Protein AF-A0A7W5ZW33-F1 (afdb_monomer)

Foldseek 3Di:
DVVVVVVLVDDQDPVSLVVVLVVQQVVLQVVLVVLCVVPPDVRSVVSSCVSNVVSVVVSVVSNVVNVVNVVVVVVVVVVVVVVPDD

Radius of gyration: 19.69 Å; Cα contacts (8 Å, |Δi|>4): 41; chains: 1; bounding box: 34×35×64 Å

Solvent-accessible surface area (backbone atoms only — not comparable to full-atom values): 4811 Å² total; per-residue (Å²): 114,68,72,63,58,56,51,74,77,53,70,80,46,74,67,53,42,51,52,50,44,48,52,52,45,54,54,35,50,59,56,27,54,48,33,49,70,78,36,74,61,70,65,10,51,51,53,28,51,49,44,53,48,50,45,54,57,50,40,53,54,50,55,49,49,43,51,50,54,52,50,52,55,51,52,56,54,52,59,61,65,68,73,75,78,131

Sequence (86 aa):
MLQKIARLFVIKTRFEAFAIIYALALGCVERGRGYLTEYPGYGGKMLFVAATGAVFIAGAKILDAVRMEQAAAAAAKVTVVGSGGN

Nearest PDB structures (foldseek):
  8gym-assembly1_T7  TM=7.006E-01  e=9.374E+00  Tetrahymena thermophila SB210
  2lm9-assembly1_A  TM=5.160E-01  e=6.503E+00  Blomia tropicalis

pLDDT: mean 85.0, std 11.08, range [50.06, 96.44]

Secondary structure (DSSP, 8-state):
-HHHHHHHT---SHHHHHHHHHHHHHHHHHHHHHHHHHSTTHHHHHHHHHHHHHHHHHHHHHHHHHHHHHHHHHHHHHHHHHTS--

Mean predicted aligned error: 7.87 Å

Structure (mmCIF, N/CA/C/O backbone):
data_AF-A0A7W5ZW33-F1
#
_entry.id   AF-A0A7W5ZW33-F1
#
loop_
_atom_site.group_PDB
_atom_site.id
_atom_site.type_symbol
_atom_site.label_atom_id
_atom_site.label_alt_id
_atom_site.label_comp_id
_atom_site.label_asym_id
_atom_site.label_entity_id
_atom_site.label_seq_id
_atom_site.pdbx_PDB_ins_code
_atom_site.Cartn_x
_atom_site.Cartn_y
_atom_site.Cartn_z
_atom_site.occupancy
_atom_site.B_iso_or_equiv
_atom_site.auth_seq_id
_atom_site.auth_comp_id
_atom_site.auth_asym_id
_atom_site.auth_atom_id
_atom_site.pdbx_PDB_model_num
ATOM 1 N N . MET A 1 1 ? 0.995 18.186 18.594 1.00 67.44 1 MET A N 1
ATOM 2 C CA . MET A 1 1 ? 0.630 18.003 17.164 1.00 67.44 1 MET A CA 1
ATOM 3 C C . MET A 1 1 ? 1.163 16.692 16.580 1.00 67.44 1 MET A C 1
ATOM 5 O O . MET A 1 1 ? 0.406 16.036 15.877 1.00 67.44 1 MET A O 1
ATOM 9 N N . LEU A 1 2 ? 2.380 16.246 16.929 1.00 70.94 2 LEU A N 1
ATOM 10 C CA . LEU A 1 2 ? 2.971 14.980 16.451 1.00 70.94 2 LEU A CA 1
ATOM 11 C C . LEU A 1 2 ? 2.089 13.734 16.677 1.00 70.94 2 LEU A C 1
ATOM 13 O O . LEU A 1 2 ? 1.996 12.884 15.801 1.00 70.94 2 LEU A O 1
ATOM 17 N N . GLN A 1 3 ? 1.359 13.657 17.795 1.00 70.25 3 GLN A N 1
ATOM 18 C CA . GLN A 1 3 ? 0.436 12.543 18.068 1.00 70.25 3 GLN A CA 1
ATOM 19 C C . GLN A 1 3 ? -0.731 12.436 17.067 1.00 70.25 3 GLN A C 1
ATOM 21 O O . GLN A 1 3 ? -1.261 11.350 16.859 1.00 70.25 3 GLN A O 1
ATOM 26 N N . LYS A 1 4 ? -1.139 13.543 16.428 1.00 69.50 4 LYS A N 1
ATOM 27 C CA . LYS A 1 4 ? -2.191 13.524 15.395 1.00 69.50 4 LYS A CA 1
ATOM 28 C C . LYS A 1 4 ? -1.656 12.978 14.069 1.00 69.50 4 LYS A C 1
ATOM 30 O O . LYS A 1 4 ? -2.366 12.242 13.400 1.00 69.50 4 LYS A O 1
ATOM 35 N N . ILE A 1 5 ? -0.397 13.281 13.743 1.00 74.38 5 ILE A N 1
ATOM 36 C CA . ILE A 1 5 ? 0.297 12.746 12.561 1.00 74.38 5 ILE A CA 1
ATOM 37 C C . ILE A 1 5 ? 0.571 11.250 12.747 1.00 74.38 5 ILE A C 1
ATOM 39 O O . ILE A 1 5 ? 0.330 10.465 11.842 1.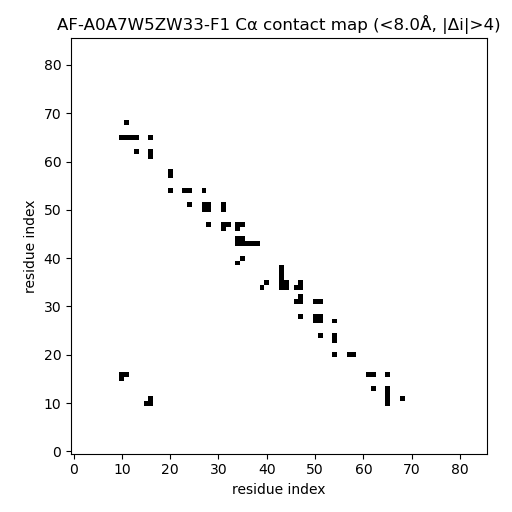00 74.38 5 ILE A O 1
ATOM 43 N N . ALA A 1 6 ? 0.972 10.831 13.950 1.00 69.62 6 ALA A N 1
ATOM 44 C CA . ALA A 1 6 ? 1.172 9.417 14.265 1.00 69.62 6 ALA A CA 1
ATOM 45 C C . ALA A 1 6 ? -0.105 8.577 14.074 1.00 69.62 6 ALA A C 1
ATOM 47 O O . ALA A 1 6 ? -0.026 7.436 13.635 1.00 69.62 6 ALA A O 1
ATOM 48 N N . ARG A 1 7 ? -1.292 9.146 14.336 1.00 68.50 7 ARG A N 1
ATOM 49 C CA . ARG A 1 7 ? -2.578 8.464 14.105 1.00 68.50 7 ARG A CA 1
ATOM 50 C C . ARG A 1 7 ? -2.897 8.233 12.628 1.00 68.50 7 ARG A C 1
ATOM 52 O O . ARG A 1 7 ? -3.647 7.307 12.358 1.00 68.50 7 ARG A O 1
ATOM 59 N N . LEU A 1 8 ? -2.327 9.006 11.698 1.00 71.38 8 LEU A N 1
ATOM 60 C CA . LEU A 1 8 ? -2.465 8.739 10.259 1.00 71.38 8 LEU A CA 1
ATOM 61 C C . LEU A 1 8 ? -1.722 7.464 9.824 1.00 71.38 8 LEU A C 1
ATOM 63 O O . LEU A 1 8 ? -2.083 6.873 8.814 1.00 71.38 8 LEU A O 1
ATOM 67 N N . PHE A 1 9 ? -0.707 7.033 10.580 1.00 72.88 9 PHE A N 1
ATOM 68 C CA . PHE A 1 9 ? 0.054 5.808 10.310 1.00 72.88 9 PHE A CA 1
ATOM 69 C C . PHE A 1 9 ? -0.526 4.567 11.003 1.00 72.88 9 PHE A C 1
ATOM 71 O O . PHE A 1 9 ? 0.069 3.494 10.940 1.00 72.88 9 PHE A O 1
ATOM 78 N N . VAL A 1 10 ? -1.677 4.697 11.668 1.00 80.25 10 VAL A N 1
ATOM 79 C CA . VAL A 1 10 ? -2.379 3.575 12.295 1.00 80.25 10 VAL A CA 1
ATOM 80 C C . VAL A 1 10 ? -3.623 3.269 11.474 1.00 80.25 10 VAL A C 1
ATOM 82 O O . VAL A 1 10 ? -4.535 4.086 11.409 1.00 80.25 10 VAL A O 1
ATOM 85 N N . ILE A 1 11 ? -3.665 2.085 10.871 1.00 83.81 11 ILE A N 1
ATOM 86 C CA . ILE A 1 11 ? -4.785 1.636 10.044 1.00 83.81 11 ILE A CA 1
ATOM 87 C C . ILE A 1 11 ? -5.755 0.874 10.944 1.00 83.81 11 ILE A C 1
ATOM 89 O O . ILE A 1 11 ? -5.453 -0.239 11.345 1.00 83.81 11 ILE A O 1
ATOM 93 N N . LYS A 1 12 ? -6.917 1.452 11.266 1.00 80.06 12 LYS A N 1
ATOM 94 C CA . LYS A 1 12 ? -7.942 0.782 12.095 1.00 80.06 12 LYS A CA 1
ATOM 95 C C . LYS A 1 12 ? -9.168 0.372 11.300 1.00 80.06 12 LYS A C 1
ATOM 97 O O . LYS A 1 12 ? -9.901 -0.542 11.683 1.00 80.06 12 LYS A O 1
ATOM 102 N N . THR A 1 13 ? -9.447 1.093 10.220 1.00 87.62 13 THR A N 1
ATOM 103 C CA . THR A 1 13 ? -10.673 0.913 9.442 1.00 87.62 13 THR A CA 1
ATOM 104 C C . THR A 1 13 ? -10.380 0.452 8.022 1.00 87.62 13 THR A C 1
ATOM 106 O O . THR A 1 13 ? -9.318 0.709 7.457 1.00 87.62 13 THR A O 1
ATOM 109 N N . ARG A 1 14 ? -11.370 -0.202 7.402 1.00 86.75 14 ARG A N 1
ATOM 110 C CA . ARG A 1 14 ? -11.279 -0.597 5.988 1.00 86.75 14 ARG A CA 1
ATOM 111 C C . ARG A 1 14 ? -11.142 0.622 5.074 1.00 86.75 14 ARG A C 1
ATOM 113 O O . ARG A 1 14 ? -10.446 0.548 4.074 1.00 86.75 14 ARG A O 1
ATO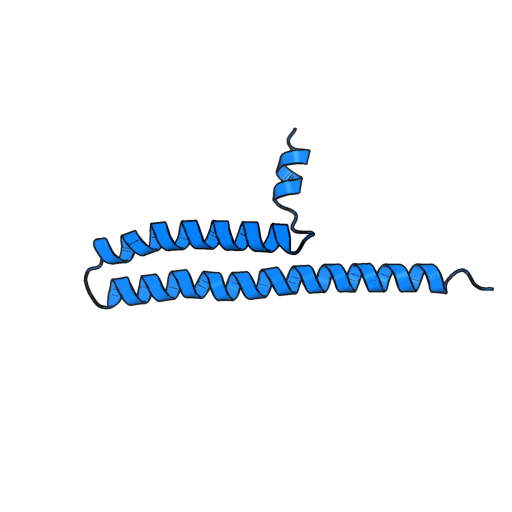M 120 N N . PHE A 1 15 ? -11.760 1.747 5.436 1.00 87.06 15 PHE A N 1
ATOM 121 C CA . PHE A 1 15 ? -11.658 2.988 4.671 1.00 87.06 15 PHE A CA 1
ATOM 122 C C . PHE A 1 15 ? -10.229 3.550 4.669 1.00 87.06 15 PHE A C 1
ATOM 124 O O . PHE A 1 15 ? -9.710 3.881 3.608 1.00 87.06 15 PHE A O 1
ATOM 131 N N . GLU A 1 16 ? -9.564 3.587 5.830 1.00 89.25 16 GLU A N 1
ATOM 132 C CA . GLU A 1 16 ? -8.152 3.992 5.929 1.00 89.25 16 GLU A CA 1
ATOM 133 C C . GLU A 1 16 ? -7.241 3.056 5.127 1.00 89.25 16 GLU A C 1
ATOM 135 O O . GLU A 1 16 ? -6.361 3.525 4.408 1.00 89.25 16 GLU A O 1
ATOM 140 N N . ALA A 1 17 ? -7.495 1.744 5.177 1.00 92.00 17 ALA A N 1
ATOM 141 C CA . ALA A 1 17 ? -6.779 0.777 4.350 1.00 92.00 17 ALA A CA 1
ATOM 142 C C . ALA A 1 17 ? -6.930 1.076 2.851 1.00 92.00 17 ALA A C 1
ATOM 144 O O . ALA A 1 17 ? -5.929 1.140 2.140 1.00 92.00 17 ALA A O 1
ATOM 145 N N . PHE A 1 18 ? -8.152 1.320 2.365 1.00 92.25 18 PHE A N 1
ATOM 146 C CA . PHE A 1 18 ? -8.375 1.685 0.963 1.00 92.25 18 PHE A CA 1
ATOM 147 C C . PHE A 1 18 ? -7.719 3.018 0.589 1.00 92.25 18 PHE A C 1
ATOM 149 O O . PHE A 1 18 ? -7.159 3.120 -0.500 1.00 92.25 18 PHE A O 1
ATOM 156 N N . ALA A 1 19 ? -7.719 4.009 1.484 1.00 92.62 19 ALA A N 1
ATOM 157 C CA . ALA A 1 19 ? -7.039 5.283 1.255 1.00 92.62 19 ALA A CA 1
ATOM 158 C C . ALA A 1 19 ? -5.516 5.104 1.099 1.00 92.62 19 ALA A C 1
ATOM 160 O O . ALA A 1 19 ? -4.916 5.694 0.201 1.00 92.62 19 ALA A O 1
ATOM 161 N N . ILE A 1 20 ? -4.896 4.247 1.918 1.00 92.38 20 ILE A N 1
ATOM 162 C CA . ILE A 1 20 ? -3.465 3.922 1.812 1.00 92.38 20 ILE A CA 1
ATOM 163 C C . ILE A 1 20 ? -3.181 3.154 0.516 1.00 92.38 20 ILE A C 1
ATOM 165 O O . ILE A 1 20 ? -2.260 3.512 -0.213 1.00 92.38 20 ILE A O 1
ATOM 169 N N . ILE A 1 21 ? -3.979 2.131 0.192 1.00 94.56 21 ILE A N 1
ATOM 170 C CA . ILE A 1 21 ? -3.825 1.354 -1.050 1.00 94.56 21 ILE A CA 1
ATOM 171 C C . ILE A 1 21 ? -3.943 2.273 -2.272 1.00 94.56 21 ILE A C 1
ATOM 173 O O . ILE A 1 21 ? -3.144 2.167 -3.201 1.00 94.56 21 ILE A O 1
ATOM 177 N N . TYR A 1 22 ? -4.886 3.215 -2.251 1.00 94.75 22 TYR A N 1
ATOM 178 C CA . TYR A 1 22 ? -5.052 4.214 -3.302 1.00 94.75 22 TYR A CA 1
ATOM 179 C C . TYR A 1 22 ? -3.832 5.139 -3.426 1.00 94.75 22 TYR A C 1
ATOM 181 O O . TYR A 1 22 ? -3.342 5.365 -4.532 1.00 94.75 22 TYR A O 1
ATOM 189 N N . ALA A 1 23 ? -3.291 5.625 -2.305 1.00 94.94 23 ALA A N 1
ATOM 190 C CA . ALA A 1 23 ? -2.079 6.443 -2.303 1.00 94.94 23 ALA A CA 1
ATOM 191 C C . ALA A 1 23 ? -0.859 5.679 -2.857 1.00 94.94 23 ALA A C 1
ATOM 193 O O . ALA A 1 23 ? -0.095 6.223 -3.657 1.00 94.94 23 ALA A O 1
ATOM 194 N N . LEU A 1 24 ? -0.704 4.401 -2.489 1.00 95.06 24 LEU A N 1
ATOM 195 C CA . LEU A 1 24 ? 0.343 3.521 -3.019 1.00 95.06 24 LEU A CA 1
ATOM 196 C C . LEU A 1 24 ? 0.177 3.279 -4.525 1.00 95.06 24 LEU A C 1
ATOM 198 O O . LEU A 1 24 ? 1.163 3.318 -5.264 1.00 95.06 24 LEU A O 1
ATOM 202 N N . ALA A 1 25 ? -1.058 3.067 -4.987 1.00 96.00 25 ALA A N 1
ATOM 203 C CA . ALA A 1 25 ? -1.371 2.882 -6.400 1.00 96.00 25 ALA A CA 1
ATOM 204 C C . ALA A 1 25 ? -1.016 4.126 -7.225 1.00 96.00 25 ALA A C 1
ATOM 206 O O . ALA A 1 25 ? -0.318 4.004 -8.230 1.00 96.00 25 ALA A O 1
ATOM 207 N N . LEU A 1 26 ? -1.421 5.319 -6.775 1.00 96.12 26 LEU A N 1
ATOM 208 C CA . LEU A 1 26 ? -1.082 6.592 -7.423 1.00 96.12 26 LEU A CA 1
ATOM 209 C C . LEU A 1 26 ? 0.434 6.770 -7.581 1.00 96.12 26 LEU A C 1
ATOM 211 O O . LEU A 1 26 ? 0.911 7.048 -8.680 1.00 96.12 26 LEU A O 1
ATOM 215 N N . GLY A 1 27 ? 1.199 6.552 -6.506 1.00 94.38 27 GLY A N 1
ATOM 216 C CA . GLY A 1 27 ? 2.659 6.664 -6.542 1.00 94.38 27 GLY A CA 1
ATOM 217 C C . GLY A 1 27 ? 3.323 5.630 -7.459 1.00 94.38 27 GLY A C 1
ATOM 218 O O . GLY A 1 27 ? 4.244 5.965 -8.207 1.00 94.38 27 GLY A O 1
ATOM 219 N N . CYS A 1 28 ? 2.841 4.382 -7.448 1.00 94.88 28 CYS A N 1
ATOM 220 C CA . CYS A 1 28 ? 3.346 3.334 -8.336 1.00 94.88 28 CYS A CA 1
ATOM 221 C C . CYS A 1 28 ? 3.037 3.605 -9.805 1.00 94.88 28 CYS A C 1
ATOM 223 O O . CYS A 1 28 ? 3.883 3.319 -10.646 1.00 94.88 28 CYS A O 1
ATOM 225 N N . VAL A 1 29 ? 1.863 4.149 -10.130 1.00 94.31 29 VAL A N 1
ATOM 226 C CA . VAL A 1 29 ? 1.514 4.477 -11.517 1.00 94.31 29 VAL A CA 1
ATOM 227 C C . VAL A 1 29 ? 2.358 5.641 -12.023 1.00 94.31 29 VAL A C 1
ATOM 229 O O . VAL A 1 29 ? 2.884 5.543 -13.129 1.00 94.31 29 VAL A O 1
ATOM 232 N N . GLU A 1 30 ? 2.568 6.692 -11.224 1.00 94.19 30 GLU A N 1
ATOM 233 C CA . GLU A 1 30 ? 3.404 7.822 -11.649 1.00 94.19 30 GLU A CA 1
ATOM 234 C C . GLU A 1 30 ? 4.854 7.383 -11.888 1.00 94.19 30 GLU A C 1
ATOM 236 O O . GLU A 1 30 ? 5.424 7.643 -12.948 1.00 94.19 30 GLU A O 1
ATOM 241 N N . ARG A 1 31 ? 5.436 6.623 -10.950 1.00 90.69 31 ARG A N 1
ATOM 242 C CA . ARG A 1 31 ? 6.792 6.078 -11.113 1.00 90.69 31 ARG A CA 1
ATOM 243 C C . ARG A 1 31 ? 6.866 5.045 -12.235 1.00 90.69 31 ARG A C 1
ATOM 245 O O . ARG A 1 31 ? 7.823 5.024 -13.002 1.00 90.69 31 ARG A O 1
ATOM 252 N N . GLY A 1 32 ? 5.839 4.2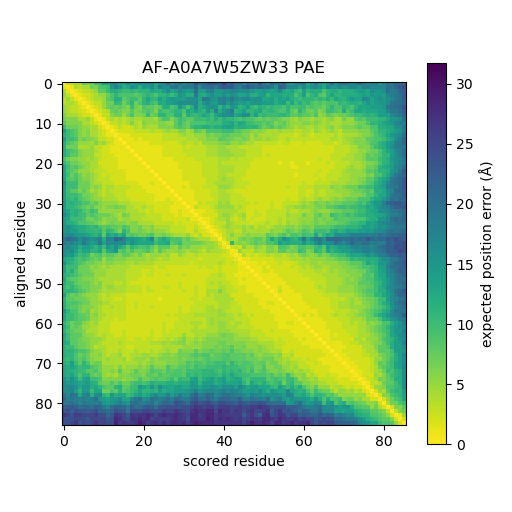15 -12.350 1.00 90.25 32 GLY A N 1
ATOM 253 C CA . GLY A 1 32 ? 5.715 3.201 -13.380 1.00 90.25 32 GLY A CA 1
ATOM 254 C C . GLY A 1 32 ? 5.642 3.794 -14.787 1.00 90.25 32 GLY A C 1
ATOM 255 O O . GLY A 1 32 ? 6.210 3.233 -15.722 1.00 90.25 32 GLY A O 1
ATOM 256 N N . ARG A 1 33 ? 4.995 4.952 -14.940 1.00 90.94 33 ARG A N 1
ATOM 257 C CA . ARG A 1 33 ? 4.953 5.689 -16.204 1.00 90.94 33 ARG A CA 1
ATOM 258 C C . ARG A 1 33 ? 6.354 6.126 -16.642 1.00 90.94 33 ARG A C 1
ATOM 260 O O . ARG A 1 33 ? 6.655 6.040 -17.828 1.00 90.94 33 ARG A O 1
ATOM 267 N N . GLY A 1 34 ? 7.225 6.470 -15.690 1.00 90.50 34 GLY A N 1
ATOM 268 C CA . GLY A 1 34 ? 8.651 6.709 -15.935 1.00 90.50 34 GLY A CA 1
ATOM 269 C C . GLY A 1 34 ? 9.378 5.498 -16.536 1.00 90.50 34 GLY A C 1
ATOM 270 O O . GLY A 1 34 ? 10.174 5.655 -17.458 1.00 90.50 34 GLY A O 1
ATOM 271 N N . TYR A 1 35 ? 9.044 4.269 -16.119 1.00 87.06 35 TYR A N 1
ATOM 272 C CA . TYR A 1 35 ? 9.649 3.058 -16.699 1.00 87.06 35 TYR A CA 1
ATOM 273 C C . TYR A 1 35 ? 9.308 2.862 -18.176 1.00 87.06 35 TYR A C 1
ATOM 275 O O . TYR A 1 35 ? 10.114 2.309 -18.921 1.00 87.06 35 TYR A O 1
ATOM 283 N N . LEU A 1 36 ? 8.135 3.325 -18.613 1.00 86.56 36 LEU A N 1
ATOM 284 C CA . LEU A 1 36 ? 7.728 3.248 -20.016 1.00 86.56 36 LEU A CA 1
ATOM 285 C C . LEU A 1 36 ? 8.480 4.256 -20.895 1.00 86.56 36 LEU A C 1
ATOM 287 O O . LEU A 1 36 ? 8.672 3.987 -22.079 1.00 86.56 36 LEU A O 1
ATOM 291 N N . THR A 1 37 ? 8.899 5.392 -20.330 1.00 87.81 37 THR A N 1
ATOM 292 C CA . THR A 1 37 ? 9.638 6.436 -21.053 1.00 87.81 37 THR A CA 1
ATOM 293 C C . THR A 1 37 ? 11.149 6.216 -21.029 1.00 87.81 37 THR A C 1
ATO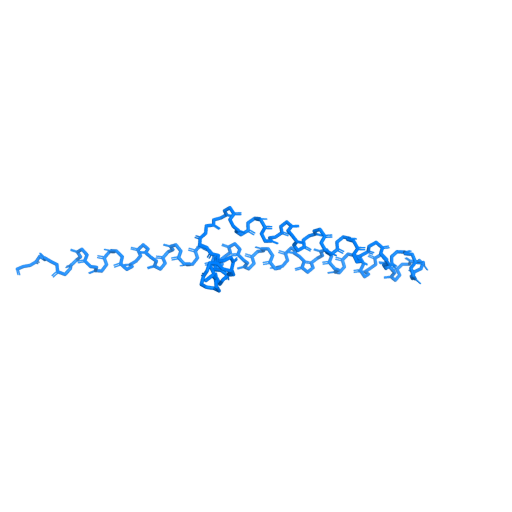M 295 O O . THR A 1 37 ? 11.801 6.433 -22.044 1.00 87.81 37 THR A O 1
ATOM 298 N N . GLU A 1 38 ? 11.710 5.772 -19.900 1.00 88.94 38 GLU A N 1
ATOM 299 C CA . GLU A 1 38 ? 13.159 5.562 -19.734 1.00 88.94 38 GLU A CA 1
ATOM 300 C C . GLU A 1 38 ? 13.645 4.244 -20.351 1.00 88.94 38 GLU A C 1
ATOM 302 O O . GLU A 1 38 ? 14.763 4.177 -20.856 1.00 88.94 38 GLU A O 1
ATOM 307 N N . TYR A 1 39 ? 12.803 3.205 -20.356 1.00 85.25 39 TYR A N 1
ATOM 308 C CA . TYR A 1 39 ? 13.147 1.879 -20.879 1.00 85.25 39 TYR A CA 1
ATOM 309 C C . TYR A 1 39 ? 12.161 1.442 -21.973 1.00 85.25 39 TYR A C 1
ATOM 311 O O . TYR A 1 39 ? 11.351 0.527 -21.759 1.00 85.25 39 TYR A O 1
ATOM 319 N N . PRO A 1 40 ? 12.206 2.083 -23.158 1.00 76.50 40 PRO A N 1
ATOM 320 C CA . PRO A 1 40 ? 11.304 1.768 -24.257 1.00 76.50 40 PRO A CA 1
ATOM 321 C C . PRO A 1 40 ? 11.513 0.322 -24.725 1.00 76.50 40 PRO A C 1
ATOM 323 O O . PRO A 1 40 ? 12.609 -0.088 -25.099 1.00 76.50 40 PRO A O 1
ATOM 326 N N . GLY A 1 41 ? 10.443 -0.474 -24.685 1.00 82.56 41 GLY A N 1
ATOM 327 C CA . GLY A 1 41 ? 10.459 -1.887 -25.063 1.00 82.56 41 GLY A CA 1
ATOM 328 C C . GLY A 1 41 ? 9.671 -2.767 -24.093 1.00 82.56 41 GLY A C 1
ATOM 329 O O . GLY A 1 41 ? 8.833 -2.293 -23.325 1.00 82.56 41 GLY A O 1
ATOM 330 N N . TYR A 1 42 ? 9.928 -4.076 -24.128 1.00 85.50 42 TYR A N 1
ATOM 331 C CA . TYR A 1 42 ? 9.296 -5.025 -23.204 1.00 85.50 42 TYR A CA 1
ATOM 332 C C . TYR A 1 42 ? 9.769 -4.844 -21.752 1.00 85.50 42 TYR A C 1
ATOM 334 O O . TYR A 1 42 ? 8.984 -5.074 -20.835 1.00 85.50 42 TYR A O 1
ATOM 342 N N . GLY A 1 43 ? 11.004 -4.375 -21.537 1.00 85.56 43 GLY A N 1
ATOM 343 C CA . GLY A 1 43 ? 11.573 -4.158 -20.201 1.00 85.56 43 GLY A CA 1
ATOM 344 C C . GLY A 1 43 ? 10.772 -3.162 -19.359 1.00 85.56 43 GLY A C 1
ATOM 345 O O . GLY A 1 43 ? 10.344 -3.503 -18.259 1.00 85.56 43 GLY A O 1
ATOM 346 N N . GLY A 1 44 ? 10.472 -1.974 -19.898 1.00 87.25 44 GLY A N 1
ATOM 347 C CA . GLY A 1 44 ? 9.665 -0.968 -19.199 1.00 87.25 44 GLY A CA 1
ATOM 348 C C . GLY A 1 44 ? 8.248 -1.447 -18.871 1.00 87.25 44 GLY A C 1
ATOM 349 O O . GLY A 1 44 ? 7.736 -1.184 -17.785 1.00 87.25 44 GLY A O 1
ATOM 350 N N . LYS A 1 45 ? 7.627 -2.231 -19.764 1.00 88.06 45 LYS A N 1
ATOM 351 C CA . LYS A 1 45 ? 6.293 -2.818 -19.534 1.00 88.06 45 LYS A CA 1
ATOM 352 C C . LYS A 1 45 ? 6.309 -3.864 -18.420 1.00 88.06 45 LYS A C 1
ATOM 354 O O . LYS A 1 45 ? 5.411 -3.864 -17.585 1.00 88.06 45 LYS A O 1
ATOM 359 N N . MET A 1 46 ? 7.331 -4.720 -18.376 1.00 91.88 46 MET A N 1
ATOM 360 C CA . MET A 1 46 ? 7.487 -5.703 -17.299 1.00 91.88 46 MET A CA 1
ATOM 361 C C . MET A 1 46 ? 7.723 -5.023 -15.950 1.00 91.88 46 MET A C 1
ATOM 363 O O . MET A 1 46 ? 7.124 -5.424 -14.957 1.00 91.88 46 MET A O 1
ATOM 367 N N . LEU A 1 47 ? 8.525 -3.954 -15.912 1.00 90.69 47 LEU A N 1
ATOM 368 C CA . LEU A 1 47 ? 8.736 -3.159 -14.699 1.00 90.69 47 LEU A CA 1
ATOM 369 C C . LEU A 1 47 ? 7.454 -2.444 -14.249 1.00 90.69 47 LEU A C 1
ATOM 371 O O . LEU A 1 47 ? 7.156 -2.413 -13.057 1.00 90.69 47 LEU A O 1
ATOM 375 N N . PHE A 1 48 ? 6.657 -1.928 -15.188 1.00 91.81 48 PHE A N 1
ATOM 376 C CA . PHE A 1 48 ? 5.351 -1.337 -14.892 1.00 91.81 48 PHE A CA 1
ATOM 377 C C . PHE A 1 48 ? 4.374 -2.357 -14.288 1.00 91.81 48 PHE A C 1
ATOM 379 O O . PHE A 1 48 ? 3.714 -2.086 -13.279 1.00 91.81 48 PHE A O 1
ATOM 386 N N . VAL A 1 49 ? 4.309 -3.555 -14.872 1.00 93.38 49 VAL A N 1
ATOM 387 C 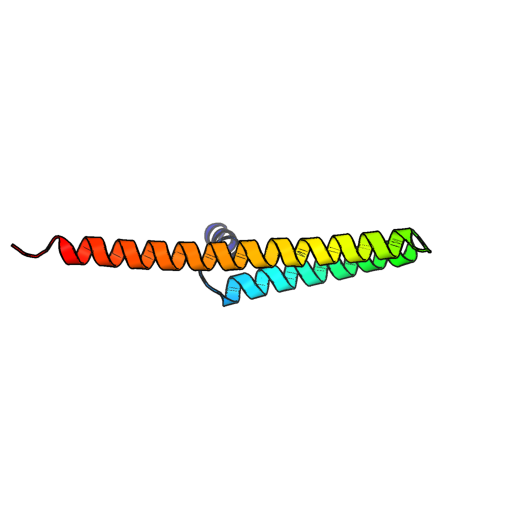CA . VAL A 1 49 ? 3.483 -4.657 -14.361 1.00 93.38 49 VAL A CA 1
ATOM 388 C C . VAL A 1 49 ? 3.994 -5.144 -13.006 1.00 93.38 49 VAL A C 1
ATOM 390 O O . VAL A 1 49 ? 3.193 -5.394 -12.115 1.00 93.38 49 VAL A O 1
ATOM 393 N N . ALA A 1 50 ? 5.309 -5.220 -12.798 1.00 94.25 50 ALA A N 1
ATOM 394 C CA . ALA A 1 50 ? 5.881 -5.580 -11.504 1.00 94.25 50 ALA A CA 1
ATOM 395 C C . ALA A 1 50 ? 5.540 -4.541 -10.420 1.00 94.25 50 ALA A C 1
ATOM 397 O O . ALA A 1 50 ? 5.148 -4.914 -9.314 1.00 94.25 50 ALA A O 1
ATOM 398 N N . ALA A 1 51 ? 5.626 -3.246 -10.742 1.00 93.56 51 ALA A N 1
ATOM 399 C CA . ALA A 1 51 ? 5.289 -2.162 -9.819 1.00 93.56 51 ALA A CA 1
ATOM 400 C C . ALA A 1 51 ? 3.804 -2.184 -9.424 1.00 93.56 51 ALA A C 1
ATOM 402 O O . ALA A 1 51 ? 3.470 -2.135 -8.243 1.00 93.56 51 ALA A O 1
ATOM 403 N N . THR A 1 52 ? 2.905 -2.320 -10.399 1.00 93.00 52 THR A N 1
ATOM 404 C CA . THR A 1 52 ? 1.461 -2.434 -10.133 1.00 93.00 52 THR A CA 1
ATOM 405 C C . THR A 1 52 ? 1.106 -3.757 -9.441 1.00 93.00 52 THR A C 1
ATOM 407 O O . THR A 1 52 ? 0.300 -3.766 -8.513 1.00 93.00 52 THR A O 1
ATOM 410 N N . GLY A 1 53 ? 1.775 -4.856 -9.795 1.00 94.50 53 GLY A N 1
ATOM 411 C CA . GLY A 1 53 ? 1.683 -6.159 -9.131 1.00 94.50 53 GLY A CA 1
ATOM 412 C C . GLY A 1 53 ? 2.026 -6.101 -7.640 1.00 94.50 53 GLY A C 1
ATOM 413 O O . GLY A 1 53 ? 1.302 -6.659 -6.814 1.00 94.50 53 GLY A O 1
ATOM 414 N N . ALA A 1 54 ? 3.078 -5.365 -7.274 1.00 95.44 54 ALA A N 1
ATOM 415 C CA . ALA A 1 54 ? 3.462 -5.166 -5.878 1.00 95.44 54 ALA A CA 1
ATOM 416 C C . ALA A 1 54 ? 2.355 -4.482 -5.055 1.00 95.44 54 ALA A C 1
ATOM 418 O O . ALA A 1 54 ? 2.135 -4.855 -3.901 1.00 95.44 54 ALA A O 1
ATOM 419 N N . VAL A 1 55 ? 1.610 -3.540 -5.648 1.00 95.75 55 VAL A N 1
ATOM 420 C CA . VAL A 1 55 ? 0.477 -2.871 -4.983 1.00 95.75 55 VAL A CA 1
ATOM 421 C C . VAL A 1 55 ? -0.655 -3.850 -4.688 1.00 95.75 55 VAL A C 1
ATOM 423 O O . VAL A 1 55 ? -1.242 -3.773 -3.612 1.00 95.75 55 VAL A O 1
ATOM 426 N N . PHE A 1 56 ? -0.942 -4.804 -5.578 1.00 94.56 56 PHE A N 1
ATOM 427 C CA . PHE A 1 56 ? -1.969 -5.819 -5.318 1.00 94.56 56 PHE A CA 1
ATOM 428 C C . PHE A 1 56 ? -1.598 -6.729 -4.142 1.00 94.56 56 PHE A C 1
ATOM 430 O O . PHE A 1 56 ? -2.430 -6.975 -3.269 1.00 94.56 56 PHE A O 1
ATOM 437 N N . ILE A 1 57 ? -0.339 -7.174 -4.076 1.00 96.44 57 ILE A N 1
ATOM 438 C CA . ILE A 1 57 ? 0.163 -7.996 -2.964 1.00 96.44 57 ILE A CA 1
ATOM 439 C C . ILE A 1 57 ? 0.111 -7.200 -1.654 1.00 96.44 57 ILE A C 1
ATOM 441 O O . ILE A 1 57 ? -0.368 -7.701 -0.634 1.00 96.44 57 ILE A O 1
ATOM 445 N N . ALA A 1 58 ? 0.563 -5.943 -1.681 1.00 95.06 58 ALA A N 1
ATOM 446 C CA . ALA A 1 58 ? 0.498 -5.054 -0.526 1.00 95.06 58 ALA A CA 1
ATOM 447 C C . ALA A 1 58 ? -0.952 -4.815 -0.081 1.00 95.06 58 ALA A C 1
ATOM 449 O O . ALA A 1 58 ? -1.254 -4.917 1.106 1.00 95.06 58 ALA A O 1
ATOM 450 N N . GLY A 1 59 ? -1.861 -4.567 -1.025 1.00 93.94 59 GLY A N 1
ATOM 451 C CA . GLY A 1 59 ? -3.276 -4.339 -0.756 1.00 93.94 59 GLY A CA 1
ATOM 452 C C . GLY A 1 59 ? -3.954 -5.531 -0.088 1.00 93.94 59 GLY A C 1
ATOM 453 O O . GLY A 1 59 ? -4.649 -5.342 0.908 1.00 93.94 59 GLY A O 1
ATOM 454 N N . ALA A 1 60 ? -3.689 -6.753 -0.560 1.00 94.06 60 ALA A N 1
ATOM 455 C CA . ALA A 1 60 ? -4.196 -7.970 0.075 1.00 94.06 60 ALA A CA 1
ATOM 456 C C . ALA A 1 60 ? -3.728 -8.082 1.535 1.00 94.06 60 ALA A C 1
ATOM 458 O O . ALA A 1 60 ? -4.548 -8.234 2.439 1.00 94.06 60 ALA A O 1
ATOM 459 N N . LYS A 1 61 ? -2.425 -7.894 1.788 1.00 93.50 61 LYS A N 1
ATOM 460 C CA . LYS A 1 61 ? -1.871 -7.963 3.150 1.00 93.50 61 LYS A CA 1
ATOM 461 C C . LYS A 1 61 ? -2.408 -6.873 4.076 1.00 93.50 61 LYS A C 1
ATOM 463 O O . LYS A 1 61 ? -2.629 -7.144 5.253 1.00 93.50 61 LYS A O 1
ATOM 468 N N . ILE A 1 62 ? -2.615 -5.656 3.571 1.00 93.06 62 ILE A N 1
ATOM 469 C CA . ILE A 1 62 ? -3.196 -4.557 4.356 1.00 93.06 62 ILE A CA 1
ATOM 470 C C . ILE A 1 62 ? -4.639 -4.901 4.750 1.00 93.06 62 ILE A C 1
ATOM 472 O O . ILE A 1 62 ? -5.012 -4.744 5.911 1.00 93.06 62 ILE A O 1
ATOM 476 N N . LEU A 1 63 ? -5.450 -5.399 3.812 1.00 91.56 63 LEU A N 1
ATOM 477 C CA . LEU A 1 63 ? -6.835 -5.784 4.095 1.00 91.56 63 LEU A CA 1
ATOM 478 C C . LEU A 1 63 ? -6.922 -6.957 5.081 1.00 91.56 63 LEU A C 1
ATOM 480 O O . LEU A 1 63 ? -7.759 -6.926 5.990 1.00 91.56 63 LEU A O 1
ATOM 484 N N . ASP A 1 64 ? -6.039 -7.947 4.944 1.00 92.31 64 ASP A N 1
ATOM 485 C CA . ASP A 1 64 ? -5.949 -9.072 5.875 1.00 92.31 64 ASP A CA 1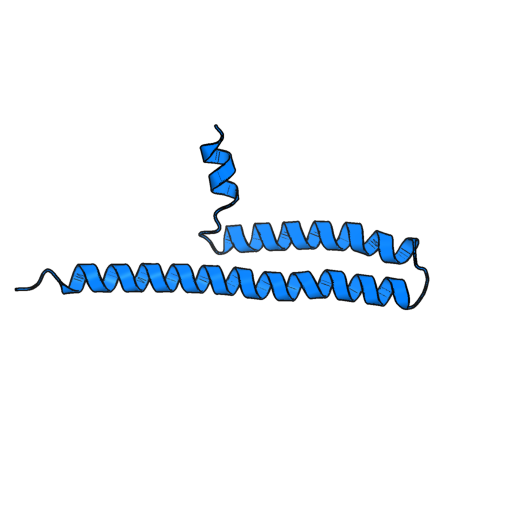
ATOM 486 C C . ASP A 1 64 ? -5.566 -8.609 7.283 1.00 92.31 64 ASP A C 1
ATOM 488 O O . ASP A 1 64 ? -6.209 -9.012 8.253 1.00 92.31 64 ASP A O 1
ATOM 492 N N . ALA A 1 65 ? -4.596 -7.699 7.409 1.00 89.31 65 ALA A N 1
ATOM 493 C CA . ALA A 1 65 ? -4.207 -7.135 8.699 1.00 89.31 65 ALA A CA 1
ATOM 494 C C . ALA A 1 65 ? -5.388 -6.441 9.402 1.00 89.31 65 ALA A C 1
ATOM 496 O O . ALA A 1 65 ? -5.650 -6.714 10.573 1.00 89.31 65 ALA A O 1
ATOM 497 N N . VAL A 1 66 ? -6.176 -5.630 8.681 1.00 89.56 66 VAL A N 1
ATOM 498 C CA . VAL A 1 66 ? -7.376 -4.989 9.256 1.00 89.56 66 VAL A CA 1
ATOM 499 C C . VAL A 1 66 ? -8.404 -6.027 9.711 1.00 89.56 66 VAL A C 1
ATOM 501 O O . VAL A 1 66 ? -9.031 -5.869 10.760 1.00 89.56 66 VAL A O 1
ATOM 504 N N . ARG A 1 67 ? -8.596 -7.110 8.949 1.00 89.25 67 ARG A N 1
ATOM 505 C CA . ARG A 1 67 ? -9.510 -8.196 9.334 1.00 89.25 67 ARG A CA 1
ATOM 506 C C . ARG A 1 67 ? -9.030 -8.912 10.598 1.00 89.25 67 ARG A C 1
ATOM 508 O O . ARG A 1 67 ? -9.852 -9.214 11.464 1.00 89.25 67 ARG A O 1
ATOM 515 N N . MET A 1 68 ? -7.726 -9.157 10.713 1.00 89.50 68 MET A N 1
ATOM 516 C CA . MET A 1 68 ? -7.116 -9.774 11.891 1.00 89.50 68 MET A CA 1
ATOM 517 C C . MET A 1 68 ? -7.262 -8.895 13.135 1.00 89.50 68 MET A C 1
ATOM 519 O O . MET A 1 68 ? -7.659 -9.400 14.183 1.00 89.50 68 MET A O 1
ATOM 523 N N . GLU A 1 69 ? -7.024 -7.585 13.027 1.00 87.19 69 GLU A N 1
ATOM 524 C CA . GLU A 1 69 ? -7.224 -6.653 14.145 1.00 87.19 69 GLU A CA 1
ATOM 525 C C . GLU A 1 69 ? -8.686 -6.612 14.610 1.00 87.19 69 GLU A C 1
ATOM 527 O O . GLU A 1 69 ? -8.961 -6.641 15.811 1.00 87.19 69 GLU A O 1
ATOM 532 N N . GLN A 1 70 ? -9.644 -6.612 13.675 1.00 86.0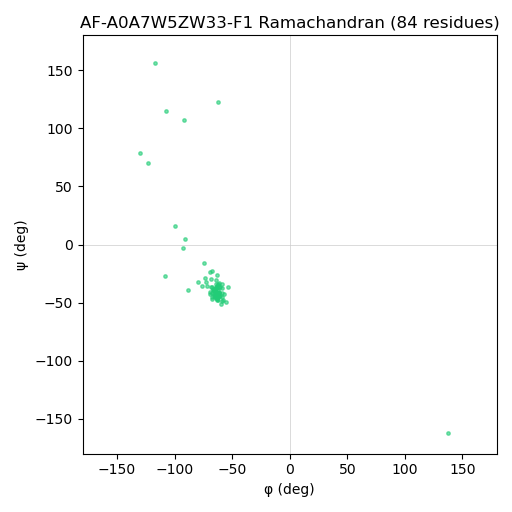6 70 GLN A N 1
ATOM 533 C CA . GLN A 1 70 ? -11.074 -6.673 13.999 1.00 86.06 70 GLN A CA 1
ATOM 534 C C . GLN A 1 70 ? -11.448 -7.977 14.716 1.00 86.06 70 GLN A C 1
ATOM 536 O O . GLN A 1 70 ? -12.201 -7.949 15.691 1.00 86.06 70 GLN A O 1
ATOM 541 N N . ALA A 1 71 ? -10.913 -9.111 14.25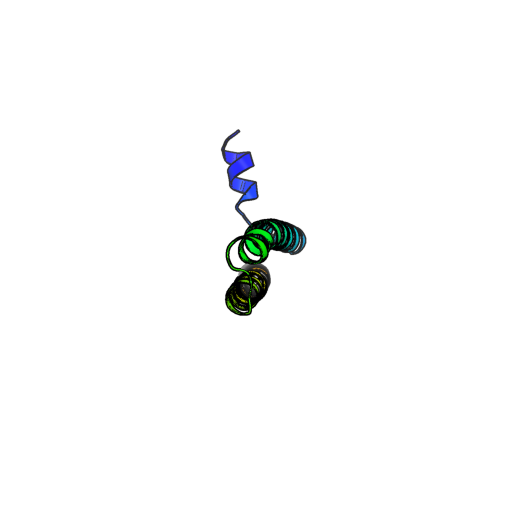7 1.00 87.56 71 ALA A N 1
ATOM 542 C CA . ALA A 1 71 ? -11.142 -10.412 14.879 1.00 87.56 71 ALA A CA 1
ATOM 543 C C . ALA A 1 71 ? -10.530 -10.488 16.288 1.00 87.56 71 ALA A C 1
ATOM 545 O O . ALA A 1 71 ? -11.194 -10.944 17.218 1.00 87.56 71 ALA A O 1
ATOM 546 N N . ALA A 1 72 ? -9.308 -9.979 16.472 1.00 87.31 72 ALA A N 1
ATOM 547 C CA . ALA A 1 72 ? -8.652 -9.908 17.775 1.00 87.31 72 ALA A CA 1
ATOM 548 C C . ALA A 1 72 ? -9.436 -9.023 18.760 1.00 87.31 72 ALA A C 1
ATOM 550 O O . ALA A 1 72 ? -9.655 -9.411 19.908 1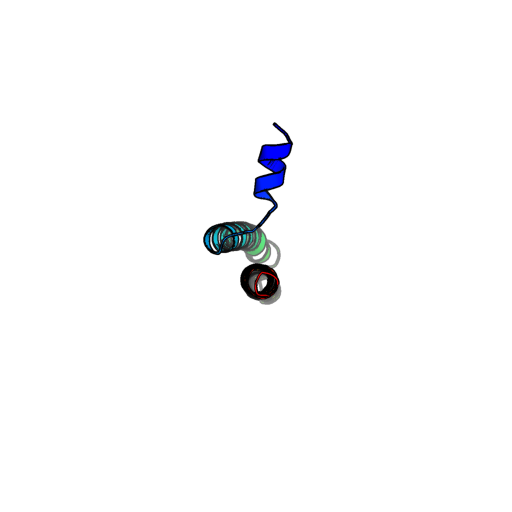.00 87.31 72 ALA A O 1
ATOM 551 N N . ALA A 1 73 ? -9.934 -7.869 18.303 1.00 84.56 73 ALA A N 1
ATOM 552 C CA . ALA A 1 73 ? -10.777 -6.993 19.114 1.00 84.56 73 ALA A CA 1
ATOM 553 C C . ALA A 1 73 ? -12.118 -7.647 19.498 1.00 84.56 73 ALA A C 1
ATOM 555 O O . ALA A 1 73 ? -12.606 -7.447 20.612 1.00 84.56 73 ALA A O 1
ATOM 556 N N . ALA A 1 74 ? -12.716 -8.441 18.602 1.00 85.50 74 ALA A N 1
ATOM 557 C CA . ALA A 1 74 ? -13.929 -9.202 18.897 1.00 85.50 74 ALA A CA 1
ATOM 558 C C . ALA A 1 74 ? -13.671 -10.315 19.927 1.00 85.50 74 ALA A C 1
ATOM 560 O O . ALA A 1 74 ? -14.425 -10.433 20.891 1.00 85.50 74 ALA A O 1
ATOM 561 N N . ALA A 1 75 ? -12.580 -11.073 19.779 1.00 85.81 75 ALA A N 1
ATOM 562 C CA . ALA A 1 75 ? -12.187 -12.117 20.726 1.00 85.81 75 ALA A CA 1
ATOM 563 C C . ALA A 1 75 ? -11.912 -11.555 22.131 1.00 85.81 75 ALA A C 1
ATOM 565 O O . ALA A 1 75 ? -12.384 -12.117 23.117 1.00 85.81 75 ALA A O 1
ATOM 566 N N . ALA A 1 76 ? -11.235 -10.405 22.226 1.00 82.75 76 ALA A N 1
ATOM 567 C CA . ALA A 1 76 ? -10.989 -9.724 23.498 1.00 82.75 76 ALA A CA 1
ATOM 568 C C . ALA A 1 76 ? -12.283 -9.268 24.199 1.00 82.75 76 ALA A C 1
ATOM 570 O O . ALA A 1 76 ? -12.365 -9.290 25.424 1.00 82.75 76 ALA A O 1
ATOM 571 N N . LYS A 1 77 ? -13.323 -8.876 23.446 1.00 77.50 77 LYS A N 1
ATOM 572 C CA . LYS A 1 77 ? -14.636 -8.563 24.038 1.00 77.50 77 LYS A CA 1
ATOM 573 C C . LYS A 1 77 ? -15.324 -9.802 24.614 1.00 77.50 77 LYS A C 1
ATOM 575 O O . LYS A 1 77 ? -15.972 -9.694 25.650 1.00 77.50 77 LYS A O 1
ATOM 580 N N . VAL A 1 78 ? -15.180 -10.961 23.968 1.00 78.25 78 VAL A N 1
ATOM 581 C CA . VAL A 1 78 ? -15.783 -12.223 24.432 1.00 78.25 78 VAL A CA 1
ATOM 582 C C . VAL A 1 78 ? -15.167 -12.680 25.757 1.00 78.25 78 VAL A C 1
ATOM 584 O O . VAL A 1 78 ? -15.904 -13.029 26.677 1.00 78.25 78 VAL A O 1
ATOM 587 N N . THR A 1 79 ? -13.840 -12.629 25.900 1.00 73.56 79 THR A N 1
ATOM 588 C CA . THR A 1 79 ? -13.157 -13.051 27.137 1.00 73.56 79 THR A CA 1
ATOM 589 C C . THR A 1 79 ? -13.512 -12.193 28.350 1.00 73.56 79 THR A C 1
ATOM 591 O O . THR A 1 79 ? -13.624 -12.726 29.451 1.00 73.56 79 THR A O 1
ATOM 594 N N . VAL A 1 80 ? -13.747 -10.890 28.174 1.00 65.44 80 VAL A N 1
ATOM 595 C CA . VAL A 1 80 ? -14.138 -10.001 29.285 1.00 65.44 80 VAL A CA 1
ATOM 596 C C . VAL A 1 80 ? -15.575 -10.267 29.752 1.00 65.44 80 VAL A C 1
ATOM 598 O O . VAL A 1 80 ? -15.849 -10.209 30.947 1.00 65.44 80 VAL A O 1
ATOM 601 N N . VAL A 1 81 ? -16.492 -10.610 28.840 1.00 65.69 81 VAL A N 1
ATOM 602 C CA . VAL A 1 81 ? -17.893 -10.919 29.187 1.00 65.69 81 VAL A CA 1
ATOM 603 C C . VAL A 1 81 ? -18.026 -12.282 29.884 1.00 65.69 81 VAL A C 1
ATOM 605 O O . VAL A 1 81 ? -18.870 -12.436 30.762 1.00 65.69 81 VAL A O 1
ATOM 608 N N . GLY A 1 82 ? -17.172 -13.256 29.555 1.00 57.19 82 GLY A N 1
ATOM 609 C CA . GLY A 1 82 ? -17.203 -14.600 30.150 1.00 57.19 82 GLY A CA 1
ATOM 610 C C . GLY A 1 82 ? -16.683 -14.708 31.592 1.00 57.19 82 GLY A C 1
ATOM 611 O O . GLY A 1 82 ? -16.954 -15.706 32.249 1.00 57.19 82 GLY A O 1
ATOM 612 N N . SER A 1 83 ? -15.959 -13.707 32.106 1.00 58.00 83 SER A N 1
ATOM 613 C CA . SER A 1 83 ? -15.348 -13.754 33.449 1.00 58.00 83 SER A CA 1
ATOM 614 C C . SER A 1 83 ? -16.217 -13.148 34.566 1.00 58.00 83 SER A C 1
ATOM 616 O O . SER A 1 83 ? -15.803 -13.162 35.722 1.00 58.00 83 SER A O 1
ATOM 618 N N . GLY A 1 84 ? -17.389 -12.592 34.243 1.00 54.41 84 GLY A N 1
ATOM 619 C CA . GLY A 1 84 ? -18.264 -11.880 35.188 1.00 54.41 84 GLY A CA 1
ATOM 620 C C . GLY A 1 84 ? -19.441 -12.690 35.744 1.00 54.41 84 GLY A C 1
ATOM 621 O O . GLY A 1 84 ? -20.388 -12.086 36.238 1.00 54.41 84 GLY A O 1
ATOM 622 N N . GLY A 1 85 ? -19.428 -14.020 35.622 1.00 55.03 85 GLY A N 1
ATOM 623 C CA . GLY A 1 85 ? -20.532 -14.883 36.046 1.00 55.03 85 GLY A CA 1
ATOM 624 C C . GLY A 1 85 ? -20.084 -16.044 36.925 1.00 55.03 85 GLY A C 1
ATOM 625 O O . GLY A 1 85 ? -19.962 -17.156 36.420 1.00 55.03 85 GLY A O 1
ATOM 626 N N . ASN A 1 86 ? -19.840 -15.771 38.210 1.00 50.06 86 ASN A N 1
ATOM 627 C CA . ASN A 1 86 ? -20.299 -16.570 39.356 1.00 50.06 86 ASN A CA 1
ATOM 628 C C . ASN A 1 86 ? -20.116 -15.755 40.642 1.00 50.06 86 ASN A C 1
ATOM 630 O O . ASN A 1 86 ? -18.964 -15.331 40.892 1.00 50.06 86 ASN A O 1
#

Organism: NCBI:txid173676